Protein AF-A0A6A8QC64-F1 (afdb_monomer_lite)

Foldseek 3Di:
DDDPLDADDCVVLVVLLVLLVPPPPNDPLLVVLSVVLVVVVVVCVPVPADLQLVVLSSVLSVCSSVPVSVSSVVSVVSNPDDPVVVVVVPDDRDPDPPPPPPDDDDDPDDD

Secondary structure (DSSP, 8-state):
-----PPP--HHHHHHHHHHHHSTT--HHHHHHHHHHHHHHHHHHHH---HHHHHHHHHHHHHHHHT-HHHHHHHHHHHHS-HHHHHHTT----S-TTSTTS-SS------

Sequence (111 aa):
MTHDDRQPNWLPMREKLRRALTQAGATAQREALAAIIDAIVQQFESSAPTAWEAHFLMHAIWHLDEGYVAVAAEEISSVLKPRSEQAADGFAPPRTFAAAGRRSQGAWVAA

Radius of gyration: 15.03 Å; chains: 1; bounding box: 42×24×37 Å

Structure (mmCIF, N/CA/C/O backbone):
data_AF-A0A6A8QC64-F1
#
_entry.id   AF-A0A6A8QC64-F1
#
loop_
_atom_site.group_PDB
_atom_site.id
_atom_site.type_symbol
_atom_site.label_atom_id
_atom_site.label_alt_id
_atom_site.label_comp_id
_atom_site.label_asym_id
_atom_site.label_entity_id
_atom_site.label_seq_id
_atom_site.pdbx_PDB_ins_code
_atom_site.Cartn_x
_atom_site.Cartn_y
_atom_site.Cartn_z
_atom_site.occupancy
_atom_site.B_iso_or_equiv
_atom_site.auth_seq_id
_atom_site.auth_comp_id
_atom_site.auth_asym_id
_atom_site.auth_atom_id
_atom_site.pdbx_PDB_model_num
ATOM 1 N N . MET A 1 1 ? 18.119 -14.789 -20.859 1.00 28.84 1 MET A N 1
ATOM 2 C CA . MET A 1 1 ? 17.677 -15.050 -19.474 1.00 28.84 1 MET A CA 1
ATOM 3 C C . MET A 1 1 ? 16.246 -14.554 -19.382 1.00 28.84 1 MET A C 1
ATOM 5 O O . MET A 1 1 ? 16.040 -13.362 -19.542 1.00 28.84 1 MET A O 1
ATOM 9 N N . THR A 1 2 ? 15.267 -15.448 -19.283 1.00 36.38 2 THR A N 1
ATOM 10 C CA . THR A 1 2 ? 13.846 -15.094 -19.144 1.00 36.38 2 THR A CA 1
ATOM 11 C C . THR A 1 2 ? 13.596 -14.675 -17.700 1.00 36.38 2 THR A C 1
ATOM 13 O O . THR A 1 2 ? 13.743 -15.499 -16.797 1.00 36.38 2 THR A O 1
ATOM 16 N N . HIS A 1 3 ? 13.302 -13.393 -17.480 1.00 40.41 3 HIS A N 1
ATOM 17 C CA . HIS A 1 3 ? 12.750 -12.929 -16.211 1.00 40.41 3 HIS A CA 1
ATOM 18 C C . HIS A 1 3 ? 11.439 -13.685 -15.976 1.00 40.41 3 HIS A C 1
ATOM 20 O O . HIS A 1 3 ? 10.610 -13.790 -16.876 1.00 40.41 3 HIS A O 1
ATOM 26 N N . ASP A 1 4 ? 11.294 -14.314 -14.810 1.00 38.56 4 ASP A N 1
ATOM 27 C CA . ASP A 1 4 ? 10.035 -14.948 -14.426 1.00 38.56 4 ASP A CA 1
ATOM 28 C C . ASP A 1 4 ? 9.069 -13.807 -14.063 1.00 38.56 4 ASP A C 1
ATOM 30 O O . ASP A 1 4 ? 9.012 -13.374 -12.914 1.00 38.56 4 ASP A O 1
ATOM 34 N N . ASP A 1 5 ? 8.384 -13.265 -15.077 1.00 45.62 5 ASP A N 1
ATOM 35 C CA . ASP A 1 5 ? 7.411 -12.155 -15.026 1.00 45.62 5 ASP A CA 1
ATOM 36 C C . ASP A 1 5 ? 6.102 -12.556 -14.314 1.00 45.62 5 ASP A C 1
ATOM 38 O O . ASP A 1 5 ? 4.992 -12.180 -14.702 1.00 45.62 5 ASP A O 1
ATOM 42 N N . ARG A 1 6 ? 6.194 -13.383 -13.272 1.00 57.72 6 ARG A N 1
ATOM 43 C CA . ARG A 1 6 ? 5.029 -13.769 -12.482 1.00 57.72 6 ARG A CA 1
ATOM 44 C C . ARG A 1 6 ? 4.650 -12.594 -11.600 1.00 57.72 6 ARG A C 1
ATOM 46 O O . ARG A 1 6 ? 5.412 -12.188 -10.725 1.00 57.72 6 ARG A O 1
ATOM 53 N N . GLN A 1 7 ? 3.455 -12.065 -11.845 1.00 59.94 7 GLN A N 1
ATOM 54 C CA . GLN A 1 7 ? 2.848 -11.039 -11.008 1.00 59.94 7 GLN A CA 1
ATOM 55 C C . GLN A 1 7 ? 2.896 -11.452 -9.520 1.00 59.94 7 GLN A C 1
ATOM 57 O O . GLN A 1 7 ? 2.735 -12.642 -9.213 1.00 59.94 7 GLN A O 1
ATOM 62 N N . PRO A 1 8 ? 3.100 -10.504 -8.583 1.00 68.81 8 PRO A N 1
ATOM 63 C CA . PRO A 1 8 ? 3.066 -10.801 -7.156 1.00 68.81 8 PRO A CA 1
ATOM 64 C C . PRO A 1 8 ? 1.731 -11.444 -6.764 1.00 68.81 8 PRO A C 1
ATOM 66 O O . PRO A 1 8 ? 0.668 -10.991 -7.180 1.00 68.81 8 PRO A O 1
ATOM 69 N N . ASN A 1 9 ? 1.763 -12.488 -5.931 1.00 77.88 9 ASN A N 1
ATOM 70 C CA . ASN A 1 9 ? 0.532 -13.035 -5.365 1.00 77.88 9 ASN A CA 1
ATOM 71 C C . ASN A 1 9 ? -0.031 -12.062 -4.314 1.00 77.88 9 ASN A C 1
ATOM 73 O O . ASN A 1 9 ? 0.478 -11.991 -3.194 1.00 77.88 9 ASN A O 1
ATOM 77 N N . TRP A 1 10 ? -1.096 -11.343 -4.671 1.00 82.12 10 TRP A N 1
ATOM 78 C CA . TRP A 1 10 ? -1.718 -10.325 -3.821 1.00 82.12 10 TRP A CA 1
ATOM 79 C C . TRP A 1 10 ? -2.653 -10.878 -2.740 1.00 82.12 10 TRP A C 1
ATOM 81 O O . TRP A 1 10 ? -2.972 -10.148 -1.804 1.00 82.12 10 TRP A O 1
ATOM 91 N N . LEU A 1 11 ? -3.067 -12.151 -2.802 1.00 84.12 11 LEU A N 1
ATOM 92 C CA . LEU A 1 11 ? -4.029 -12.738 -1.851 1.00 84.12 11 LEU A CA 1
ATOM 93 C C . LEU A 1 11 ? -3.629 -12.548 -0.373 1.00 84.12 11 LEU A C 1
ATOM 95 O O . LEU A 1 11 ? -4.444 -12.032 0.395 1.00 84.12 11 LEU A O 1
ATOM 99 N N . PRO A 1 12 ? -2.392 -12.879 0.055 1.00 83.75 12 PRO A N 1
ATOM 100 C CA . PRO A 1 12 ? -1.977 -12.666 1.441 1.00 83.75 12 PRO A CA 1
ATOM 101 C C . PRO A 1 12 ? -1.965 -11.186 1.844 1.00 83.75 12 PRO A C 1
ATOM 103 O O . PRO A 1 12 ? -2.206 -10.861 3.004 1.00 83.75 12 PRO A O 1
ATOM 106 N N . MET A 1 13 ? -1.676 -10.286 0.901 1.00 85.62 13 MET A N 1
ATOM 107 C CA . MET A 1 13 ? -1.632 -8.844 1.155 1.00 85.62 13 MET A CA 1
ATOM 108 C C . MET A 1 13 ? -3.039 -8.249 1.262 1.00 85.62 13 MET A C 1
ATOM 110 O O . MET A 1 13 ? -3.287 -7.444 2.155 1.00 85.62 13 MET A O 1
ATOM 114 N N . ARG A 1 14 ? -3.986 -8.707 0.432 1.00 85.94 14 ARG A N 1
ATOM 115 C CA . ARG A 1 14 ? -5.410 -8.354 0.543 1.00 85.94 14 ARG A CA 1
ATOM 116 C C . ARG A 1 14 ? -5.979 -8.758 1.902 1.00 85.94 14 ARG A C 1
ATOM 118 O O . ARG A 1 14 ? -6.694 -7.979 2.524 1.00 85.94 14 ARG A O 1
ATOM 125 N N . GLU A 1 15 ? -5.610 -9.935 2.404 1.00 88.81 15 GLU A N 1
ATOM 126 C CA . GLU A 1 15 ? -6.032 -10.370 3.738 1.00 88.81 15 GLU A CA 1
ATOM 127 C C . GLU A 1 15 ? -5.455 -9.475 4.845 1.00 88.81 15 GLU A C 1
ATOM 129 O O . GLU A 1 15 ? -6.184 -9.075 5.749 1.00 88.81 15 GLU A O 1
ATOM 134 N N . LYS A 1 16 ? -4.177 -9.079 4.757 1.00 85.38 16 LYS A N 1
ATOM 135 C CA . LYS A 1 16 ? -3.598 -8.095 5.688 1.00 85.38 16 LYS A CA 1
ATOM 136 C C . LYS A 1 16 ? -4.323 -6.749 5.638 1.00 85.38 16 LYS A C 1
ATOM 138 O O . LYS A 1 16 ? -4.675 -6.210 6.682 1.00 85.38 16 LYS A O 1
ATOM 143 N N . LEU A 1 17 ? -4.596 -6.237 4.439 1.00 86.31 17 LEU A N 1
ATOM 144 C CA . LEU A 1 17 ? -5.327 -4.985 4.253 1.00 86.31 17 LEU A CA 1
ATOM 145 C C . LEU A 1 17 ? -6.721 -5.044 4.896 1.00 86.31 17 LEU A C 1
ATOM 147 O O . LEU A 1 17 ? -7.129 -4.123 5.601 1.00 86.31 17 LEU A O 1
ATOM 151 N N . ARG A 1 18 ? -7.422 -6.170 4.721 1.00 86.94 18 ARG A N 1
ATOM 152 C CA . ARG A 1 18 ? -8.715 -6.427 5.363 1.00 86.94 18 ARG A CA 1
ATOM 153 C C . ARG A 1 18 ? -8.601 -6.404 6.887 1.00 86.94 18 ARG A C 1
ATOM 155 O O . ARG A 1 18 ? -9.431 -5.785 7.546 1.00 86.94 18 ARG A O 1
ATOM 162 N N . ARG A 1 19 ? -7.567 -7.032 7.459 1.00 83.00 19 ARG A N 1
ATOM 163 C CA . ARG A 1 19 ? -7.336 -7.010 8.913 1.00 83.00 19 ARG A CA 1
ATOM 164 C C . ARG A 1 19 ? -7.111 -5.597 9.441 1.00 83.00 19 ARG A C 1
ATOM 166 O O . ARG A 1 19 ? -7.731 -5.249 10.447 1.00 83.00 19 ARG A O 1
ATOM 173 N N . ALA A 1 20 ? -6.319 -4.786 8.737 1.00 79.62 20 ALA A N 1
ATOM 174 C CA . ALA A 1 20 ? -6.065 -3.391 9.095 1.00 79.62 20 ALA A CA 1
ATOM 175 C C . ALA A 1 20 ? -7.372 -2.590 9.254 1.00 79.62 20 ALA A C 1
ATOM 177 O O . ALA A 1 20 ? -7.514 -1.824 10.206 1.00 79.62 20 ALA A O 1
ATOM 178 N N . LEU A 1 21 ? -8.345 -2.824 8.365 1.00 76.81 21 LEU A N 1
ATOM 179 C CA . LEU A 1 21 ? -9.672 -2.196 8.394 1.00 76.81 21 LEU A CA 1
ATOM 180 C C . LEU A 1 21 ? -10.572 -2.705 9.530 1.00 76.81 21 LEU A C 1
ATOM 182 O O . LEU A 1 21 ? -11.417 -1.971 10.025 1.00 76.81 21 LEU A O 1
ATOM 186 N N . THR A 1 22 ? -10.404 -3.959 9.952 1.00 77.06 22 THR A N 1
ATOM 187 C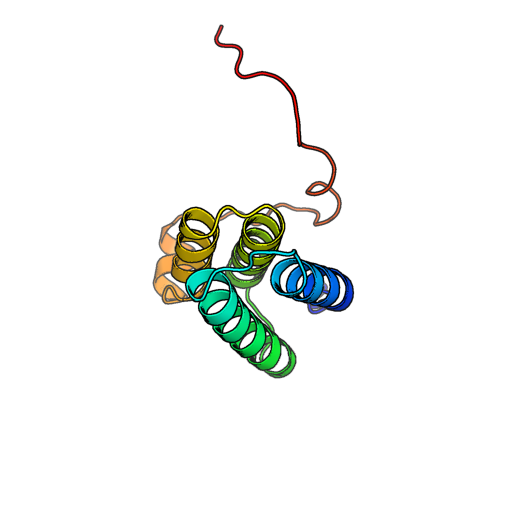 CA . THR A 1 22 ? -11.248 -4.585 10.989 1.00 77.06 22 THR A CA 1
ATOM 188 C C . THR A 1 22 ? -10.735 -4.418 12.421 1.00 77.06 22 THR A C 1
ATOM 190 O O . THR A 1 22 ? -11.440 -4.784 13.362 1.00 77.06 22 THR A O 1
ATOM 193 N N . GLN A 1 23 ? -9.520 -3.895 12.623 1.00 72.50 23 GLN A N 1
ATOM 194 C CA . GLN A 1 23 ? -9.016 -3.613 13.969 1.00 72.50 23 GLN A CA 1
ATOM 195 C C . GLN A 1 23 ? -9.897 -2.553 14.645 1.00 72.50 23 GLN A C 1
ATOM 197 O O . GLN A 1 23 ? -10.104 -1.465 14.107 1.00 72.50 23 GLN A O 1
ATOM 202 N N . ALA A 1 24 ? -10.410 -2.876 15.837 1.00 54.22 24 ALA A N 1
ATOM 203 C CA . ALA A 1 24 ? -11.225 -1.964 16.633 1.00 54.22 24 ALA A CA 1
ATOM 204 C C . ALA A 1 24 ? -10.485 -0.629 16.832 1.00 54.22 24 ALA A C 1
ATOM 206 O O . ALA A 1 24 ? -9.369 -0.610 17.348 1.00 54.22 24 ALA A O 1
ATOM 207 N N . GLY A 1 25 ? -11.100 0.477 16.401 1.00 63.28 25 GLY A N 1
ATOM 208 C CA . GLY A 1 25 ? -10.482 1.806 16.436 1.00 63.28 25 GLY A CA 1
ATOM 209 C C . GLY A 1 25 ? -9.765 2.236 15.151 1.00 63.28 25 GLY A C 1
ATOM 210 O O . GLY A 1 25 ? -8.958 3.163 15.210 1.00 63.28 25 GLY A O 1
ATOM 211 N N . ALA A 1 26 ? -10.035 1.608 13.998 1.00 64.50 26 ALA A N 1
ATOM 212 C CA . ALA A 1 26 ? -9.570 2.121 12.710 1.00 64.50 26 ALA A CA 1
ATOM 213 C C . ALA A 1 26 ? -10.004 3.589 12.528 1.00 64.50 26 ALA A C 1
ATOM 215 O O . ALA A 1 26 ? -11.184 3.929 12.597 1.00 64.50 26 ALA A O 1
ATOM 216 N N . THR A 1 27 ? -9.027 4.477 12.356 1.00 81.50 27 THR A N 1
ATOM 217 C CA . THR A 1 27 ? -9.279 5.902 12.135 1.00 81.50 27 THR A CA 1
ATOM 218 C C . THR A 1 27 ? -9.668 6.142 10.676 1.00 81.50 27 THR A C 1
ATOM 220 O O . THR A 1 27 ? -9.234 5.409 9.787 1.00 81.50 27 THR A O 1
ATOM 223 N N . ALA A 1 28 ? -10.405 7.223 10.398 1.00 83.06 28 ALA A N 1
ATOM 224 C CA . ALA A 1 28 ? -10.784 7.604 9.030 1.00 83.06 28 ALA A CA 1
ATOM 225 C C . ALA A 1 28 ? -9.579 7.699 8.066 1.00 83.06 28 ALA A C 1
ATOM 227 O O . ALA A 1 28 ? -9.695 7.422 6.877 1.00 83.06 28 ALA A O 1
ATOM 228 N N . GLN A 1 29 ? -8.393 8.046 8.580 1.00 82.31 29 GLN A N 1
ATOM 229 C CA . GLN A 1 29 ? -7.154 8.088 7.796 1.00 82.31 29 GLN A CA 1
ATOM 230 C C . GLN A 1 29 ? -6.702 6.697 7.335 1.00 82.31 29 GLN A C 1
ATOM 232 O O . GLN A 1 29 ? -6.255 6.538 6.201 1.00 82.31 29 GLN A O 1
ATOM 237 N N . ARG A 1 30 ? -6.831 5.684 8.197 1.00 87.06 30 ARG A N 1
ATOM 238 C CA . ARG A 1 30 ? -6.485 4.298 7.871 1.00 87.06 30 ARG A CA 1
ATOM 239 C C . ARG A 1 30 ? -7.435 3.728 6.820 1.00 87.06 30 ARG A C 1
ATOM 241 O O . ARG A 1 30 ? -6.975 3.069 5.894 1.00 87.06 30 ARG A O 1
ATOM 248 N N . GLU A 1 31 ? -8.729 4.016 6.942 1.00 88.25 31 GLU A N 1
ATOM 249 C CA . GLU A 1 31 ? -9.740 3.613 5.957 1.00 88.25 31 GLU A CA 1
ATOM 250 C C . GLU A 1 31 ? -9.489 4.259 4.591 1.00 88.25 31 GLU A C 1
ATOM 252 O O . GLU A 1 31 ? -9.472 3.568 3.572 1.00 88.25 31 GLU A O 1
ATOM 257 N N . ALA A 1 32 ? -9.213 5.566 4.573 1.00 87.69 32 ALA A N 1
ATOM 258 C CA . ALA A 1 32 ? -8.906 6.289 3.344 1.00 87.69 32 ALA A CA 1
ATOM 259 C C . ALA A 1 32 ? -7.655 5.727 2.650 1.00 87.69 32 ALA A C 1
ATOM 261 O O . ALA A 1 32 ? -7.663 5.486 1.443 1.00 87.69 32 ALA A O 1
ATOM 262 N N . LEU A 1 33 ? -6.588 5.467 3.413 1.00 91.44 33 LEU A N 1
ATOM 263 C CA . LEU A 1 33 ? -5.351 4.924 2.858 1.00 91.44 33 LEU A CA 1
ATOM 264 C C . LEU A 1 33 ? -5.523 3.481 2.368 1.00 91.44 33 LEU A C 1
ATOM 266 O O . LEU A 1 33 ? -4.994 3.124 1.316 1.00 91.44 33 LEU A O 1
ATOM 270 N N . ALA A 1 34 ? -6.308 2.665 3.074 1.00 91.94 34 ALA A N 1
ATOM 271 C CA . ALA A 1 34 ? -6.625 1.314 2.630 1.00 91.94 34 ALA A CA 1
ATOM 272 C C . ALA A 1 34 ? -7.393 1.301 1.299 1.00 91.94 34 ALA A C 1
ATOM 274 O O . ALA A 1 34 ? -7.109 0.465 0.443 1.00 91.94 34 ALA A O 1
ATOM 275 N N . ALA A 1 35 ? -8.324 2.239 1.101 1.00 91.69 35 ALA A N 1
ATOM 276 C CA . ALA A 1 35 ? -9.058 2.374 -0.156 1.00 91.69 35 ALA A CA 1
ATOM 277 C C . ALA A 1 35 ? -8.136 2.748 -1.332 1.00 91.69 35 ALA A C 1
ATOM 279 O O . ALA A 1 35 ? -8.274 2.195 -2.422 1.00 91.69 35 ALA A O 1
ATOM 280 N N . ILE A 1 36 ? -7.159 3.637 -1.107 1.00 93.38 36 ILE A N 1
ATOM 281 C CA . ILE A 1 36 ? -6.141 3.984 -2.113 1.00 93.38 36 ILE A CA 1
ATOM 282 C C . ILE A 1 36 ? -5.300 2.753 -2.470 1.00 93.38 36 ILE A C 1
ATOM 284 O O . ILE A 1 36 ? -5.103 2.458 -3.647 1.00 93.38 36 ILE A O 1
ATOM 288 N N . ILE A 1 37 ? -4.831 2.016 -1.460 1.00 94.38 37 ILE A N 1
ATOM 289 C CA . ILE A 1 37 ? -4.055 0.787 -1.653 1.00 94.38 37 ILE A CA 1
ATOM 290 C C . ILE A 1 37 ? -4.836 -0.234 -2.483 1.00 94.38 37 ILE A C 1
ATOM 292 O O . ILE A 1 37 ? -4.277 -0.799 -3.421 1.00 94.38 37 ILE A O 1
ATOM 296 N N . ASP A 1 38 ? -6.112 -0.472 -2.166 1.00 94.06 38 ASP A N 1
ATOM 297 C CA . ASP A 1 38 ? -6.922 -1.444 -2.905 1.00 94.06 38 ASP A CA 1
ATOM 298 C C . ASP A 1 38 ? -7.094 -1.038 -4.377 1.00 94.06 38 ASP A C 1
ATOM 300 O O . ASP A 1 38 ? -6.944 -1.880 -5.262 1.00 94.06 38 ASP A O 1
ATOM 304 N N .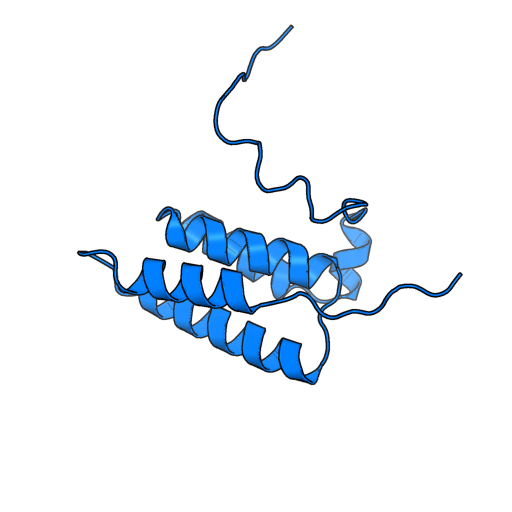 ALA A 1 39 ? -7.295 0.253 -4.662 1.00 93.88 39 ALA A N 1
ATOM 305 C CA . ALA A 1 39 ? -7.362 0.759 -6.033 1.00 93.88 39 ALA A CA 1
ATOM 306 C C . ALA A 1 39 ? -6.055 0.520 -6.816 1.00 93.88 39 ALA A C 1
ATOM 308 O O . ALA A 1 39 ? -6.093 0.107 -7.977 1.00 93.88 39 ALA A O 1
ATOM 309 N N . ILE A 1 40 ? -4.895 0.716 -6.180 1.00 93.75 40 ILE A N 1
ATOM 310 C CA . ILE A 1 40 ? -3.588 0.448 -6.802 1.00 93.75 40 ILE A CA 1
ATOM 311 C C . ILE A 1 40 ? -3.406 -1.057 -7.058 1.00 93.75 40 ILE A C 1
ATOM 313 O O . ILE A 1 40 ? -2.958 -1.444 -8.137 1.00 93.75 40 ILE A O 1
ATOM 317 N N . VAL A 1 41 ? -3.780 -1.922 -6.105 1.00 91.81 41 VAL A N 1
ATOM 318 C CA . VAL A 1 41 ? -3.719 -3.384 -6.294 1.00 91.81 41 VAL A CA 1
ATOM 319 C C . VAL A 1 41 ? -4.588 -3.810 -7.479 1.00 91.81 41 VAL A C 1
ATOM 321 O O . VAL A 1 41 ? -4.111 -4.550 -8.337 1.00 91.81 41 VAL A O 1
ATOM 324 N N . GLN A 1 42 ? -5.823 -3.305 -7.576 1.00 90.06 42 GLN A N 1
ATOM 325 C CA . GLN A 1 42 ? -6.716 -3.577 -8.710 1.00 90.06 42 GLN A CA 1
ATOM 326 C C . GLN A 1 42 ? -6.100 -3.133 -10.045 1.00 90.06 42 GLN A C 1
ATOM 328 O O . GLN A 1 42 ? -6.162 -3.858 -11.038 1.00 90.06 42 GLN A O 1
ATOM 333 N N . GLN A 1 43 ? -5.451 -1.966 -10.079 1.00 90.06 43 GLN A N 1
ATOM 334 C CA . GLN A 1 43 ? -4.739 -1.514 -11.273 1.00 90.06 43 GLN A CA 1
ATOM 335 C C . GLN A 1 43 ? -3.603 -2.483 -11.644 1.00 90.06 43 GLN A C 1
ATOM 337 O O . GLN A 1 43 ? -3.487 -2.888 -12.803 1.00 90.06 43 GLN A O 1
ATOM 342 N N . PHE A 1 44 ? -2.795 -2.907 -10.673 1.00 88.94 44 PHE A N 1
ATOM 343 C CA . PHE A 1 44 ? -1.658 -3.805 -10.891 1.00 88.94 44 PHE A CA 1
ATOM 344 C C . PHE A 1 44 ? -2.037 -5.229 -11.292 1.00 88.94 44 PHE A C 1
ATOM 346 O O . PHE A 1 44 ? -1.260 -5.868 -12.003 1.00 88.94 44 PHE A O 1
ATOM 353 N N . GLU A 1 45 ? -3.226 -5.701 -10.921 1.00 83.00 45 GLU A N 1
ATOM 354 C CA . GLU A 1 45 ? -3.792 -6.948 -11.451 1.00 83.00 45 GLU A CA 1
ATOM 355 C C . GLU A 1 45 ? -3.979 -6.875 -12.981 1.00 83.00 45 GLU A C 1
ATOM 357 O O . GLU A 1 45 ? -3.808 -7.878 -13.674 1.00 83.00 45 GLU A O 1
ATOM 362 N N . SER A 1 46 ? -4.249 -5.683 -13.530 1.00 80.88 46 SER A N 1
ATOM 363 C CA . SER A 1 46 ? -4.420 -5.472 -14.976 1.00 80.88 46 SER A CA 1
ATOM 364 C C . SER A 1 46 ? -3.136 -5.103 -15.731 1.00 80.88 46 SER A C 1
ATOM 366 O O . SER A 1 46 ? -3.001 -5.458 -16.902 1.00 80.88 46 SER A O 1
ATOM 368 N N . SER A 1 47 ? -2.191 -4.398 -15.096 1.00 81.56 47 SER A N 1
ATOM 369 C CA . SER A 1 47 ? -1.056 -3.777 -15.800 1.00 81.56 47 SER A CA 1
ATOM 370 C C . SER A 1 47 ? 0.329 -4.285 -15.402 1.00 81.56 47 SER A C 1
ATOM 372 O O . SER A 1 47 ? 1.297 -3.829 -16.001 1.00 81.56 47 SER A O 1
ATOM 374 N N . ALA A 1 48 ? 0.423 -5.208 -14.438 1.00 82.50 48 ALA A N 1
ATOM 375 C CA . ALA A 1 48 ? 1.653 -5.679 -13.793 1.00 82.50 48 ALA A CA 1
ATOM 376 C C . ALA A 1 48 ? 2.533 -4.545 -13.195 1.00 82.50 48 ALA A C 1
ATOM 378 O O . ALA A 1 48 ? 2.939 -3.604 -13.883 1.00 82.50 48 ALA A O 1
ATOM 379 N N . PRO A 1 49 ? 2.875 -4.610 -11.898 1.00 86.12 49 PRO A N 1
ATOM 380 C CA . PRO A 1 49 ? 3.728 -3.601 -11.274 1.00 86.12 49 PRO A CA 1
ATOM 381 C C . PRO A 1 49 ? 5.193 -3.769 -11.688 1.00 86.12 49 PRO A C 1
ATOM 383 O O . PRO A 1 49 ? 5.645 -4.873 -12.003 1.00 86.12 49 PRO A O 1
ATOM 386 N N . THR A 1 50 ? 5.981 -2.700 -11.584 1.00 85.56 50 THR A N 1
ATOM 387 C CA . THR A 1 50 ? 7.442 -2.840 -11.500 1.00 85.56 50 THR A CA 1
ATOM 388 C C . THR A 1 50 ? 7.847 -3.472 -10.164 1.00 85.56 50 THR A C 1
ATOM 390 O O . THR A 1 50 ? 7.084 -3.498 -9.196 1.00 85.56 50 THR A O 1
ATOM 393 N N . ALA A 1 51 ? 9.091 -3.951 -10.066 1.00 83.81 51 ALA A N 1
ATOM 394 C CA . ALA A 1 51 ? 9.622 -4.457 -8.799 1.00 83.81 51 ALA A CA 1
ATOM 395 C C . ALA A 1 51 ? 9.665 -3.379 -7.694 1.00 83.81 51 ALA A C 1
ATOM 397 O O . ALA A 1 51 ? 9.473 -3.705 -6.525 1.00 83.81 51 ALA A O 1
ATOM 398 N N . TRP A 1 52 ? 9.892 -2.113 -8.066 1.00 86.00 52 TRP A N 1
ATOM 399 C CA . TRP A 1 52 ? 9.829 -0.962 -7.159 1.00 86.00 52 TRP A CA 1
ATOM 400 C C . TRP A 1 52 ? 8.407 -0.766 -6.631 1.00 86.00 52 TRP A C 1
ATOM 402 O O . TRP A 1 52 ? 8.178 -0.793 -5.424 1.00 86.00 52 TRP A O 1
ATOM 412 N N . GLU A 1 53 ? 7.443 -0.641 -7.544 1.00 88.31 53 GLU A N 1
ATOM 413 C CA . GLU A 1 53 ? 6.028 -0.436 -7.224 1.00 88.31 53 GLU A CA 1
ATOM 414 C C . GLU A 1 53 ? 5.497 -1.549 -6.310 1.00 88.31 53 GLU A C 1
ATOM 416 O O . GLU A 1 53 ? 4.858 -1.275 -5.294 1.00 88.31 53 GLU A O 1
ATOM 421 N N . ALA A 1 54 ? 5.825 -2.808 -6.616 1.00 89.44 54 ALA A N 1
ATOM 422 C CA . ALA A 1 54 ? 5.434 -3.948 -5.796 1.00 89.44 54 ALA A CA 1
ATOM 423 C C . ALA A 1 54 ? 6.070 -3.918 -4.395 1.00 89.44 54 ALA A C 1
ATOM 425 O O . ALA A 1 54 ? 5.386 -4.197 -3.411 1.00 89.44 54 ALA A O 1
ATOM 426 N N . HIS A 1 55 ? 7.359 -3.575 -4.293 1.00 86.06 55 HIS A N 1
ATOM 427 C CA . HIS A 1 55 ? 8.077 -3.501 -3.019 1.00 86.06 55 HIS A CA 1
ATOM 428 C C . HIS A 1 55 ? 7.429 -2.496 -2.060 1.00 86.06 55 HIS A C 1
ATOM 430 O O . HIS A 1 55 ? 7.048 -2.858 -0.944 1.00 86.06 55 HIS A O 1
ATOM 436 N N . PHE A 1 56 ? 7.242 -1.264 -2.528 1.00 91.31 56 PHE A N 1
ATOM 437 C CA . PHE A 1 56 ? 6.684 -0.185 -1.722 1.00 91.31 56 PHE A CA 1
ATOM 438 C C . PHE A 1 56 ? 5.208 -0.409 -1.384 1.00 91.31 56 PHE A C 1
ATOM 440 O O . PHE A 1 56 ? 4.794 -0.178 -0.249 1.00 91.31 56 PHE A O 1
ATOM 447 N N . LEU A 1 57 ? 4.413 -0.958 -2.309 1.00 92.62 57 LEU A N 1
ATOM 448 C CA . LEU A 1 57 ? 3.010 -1.268 -2.027 1.00 92.62 57 LEU A CA 1
ATOM 449 C C . LEU A 1 57 ? 2.864 -2.362 -0.959 1.00 92.62 57 LEU A C 1
ATOM 451 O O . LEU A 1 57 ? 2.009 -2.268 -0.078 1.00 92.62 57 LEU A O 1
ATOM 455 N N . MET A 1 58 ? 3.719 -3.387 -0.994 1.00 90.25 58 MET A N 1
ATOM 456 C CA . MET A 1 58 ? 3.737 -4.422 0.042 1.00 90.25 58 MET A CA 1
ATOM 457 C C . MET A 1 58 ? 4.120 -3.858 1.417 1.00 90.25 58 MET A C 1
ATOM 459 O O . MET A 1 58 ? 3.510 -4.235 2.421 1.00 90.25 58 MET A O 1
ATOM 463 N N . HIS A 1 59 ? 5.104 -2.957 1.472 1.00 91.31 59 HIS A N 1
ATOM 464 C CA . HIS A 1 59 ? 5.492 -2.278 2.709 1.00 91.31 59 HIS A CA 1
ATOM 465 C C . HIS A 1 59 ? 4.366 -1.396 3.249 1.00 91.31 59 HIS A C 1
ATOM 467 O O . HIS A 1 59 ? 4.046 -1.485 4.434 1.00 91.31 59 HIS A O 1
ATOM 473 N N . ALA A 1 60 ? 3.701 -0.625 2.386 1.00 93.06 60 ALA A N 1
ATOM 474 C CA . ALA A 1 60 ? 2.555 0.192 2.768 1.00 93.06 60 ALA A CA 1
ATOM 475 C C . ALA A 1 60 ? 1.448 -0.642 3.432 1.00 93.06 60 ALA A C 1
ATOM 477 O O . ALA A 1 60 ? 0.973 -0.291 4.511 1.00 93.06 60 ALA A O 1
ATOM 478 N N . ILE A 1 61 ? 1.080 -1.782 2.830 1.00 92.12 61 ILE A N 1
ATOM 479 C CA . ILE A 1 61 ? 0.076 -2.707 3.384 1.00 92.12 61 ILE A CA 1
ATOM 480 C C . ILE A 1 61 ? 0.506 -3.229 4.753 1.00 92.12 61 ILE A C 1
ATOM 482 O O . ILE A 1 61 ? -0.312 -3.318 5.670 1.00 92.12 61 ILE A O 1
ATOM 486 N N . TRP A 1 62 ? 1.785 -3.572 4.908 1.00 91.38 62 TRP A N 1
ATOM 487 C CA . TRP A 1 62 ? 2.292 -4.059 6.182 1.00 91.38 62 TRP A CA 1
ATOM 488 C C . TRP A 1 62 ? 2.279 -2.971 7.261 1.00 91.38 62 TRP A C 1
ATOM 490 O O . TRP A 1 62 ? 1.722 -3.202 8.330 1.00 91.38 62 TRP A O 1
ATOM 500 N N . HIS A 1 63 ? 2.793 -1.773 6.977 1.00 89.94 63 HIS A N 1
ATOM 501 C CA . HIS A 1 63 ? 2.766 -0.653 7.920 1.00 89.94 63 HIS A CA 1
ATOM 502 C C . HIS A 1 63 ? 1.343 -0.254 8.313 1.00 89.94 63 HIS A C 1
ATOM 504 O O . HIS A 1 63 ? 1.099 0.082 9.473 1.00 89.94 63 HIS A O 1
ATOM 510 N N . LEU A 1 64 ? 0.391 -0.342 7.382 1.00 89.31 64 LEU A N 1
ATOM 511 C CA . LEU A 1 64 ? -1.007 -0.056 7.670 1.00 89.31 64 LEU A CA 1
ATOM 512 C C . LEU A 1 64 ? -1.627 -1.072 8.643 1.00 89.31 64 LEU A C 1
ATOM 514 O O . LEU A 1 64 ? -2.320 -0.655 9.576 1.00 89.31 64 LEU A O 1
ATOM 518 N N . ASP A 1 65 ? -1.343 -2.369 8.468 1.00 88.50 65 ASP A N 1
ATOM 519 C CA . ASP A 1 65 ? -1.764 -3.466 9.366 1.00 88.50 65 ASP A CA 1
ATOM 520 C C . ASP A 1 65 ? -1.205 -3.274 10.788 1.00 88.50 65 ASP A C 1
ATOM 522 O O . ASP A 1 65 ? -1.934 -3.407 11.772 1.00 88.50 65 ASP A O 1
ATOM 526 N N . GLU A 1 66 ? 0.052 -2.838 10.899 1.00 86.75 66 GLU A N 1
ATOM 527 C CA . GLU A 1 66 ? 0.723 -2.543 12.176 1.00 86.75 66 GLU A CA 1
ATOM 528 C C . GLU A 1 66 ? 0.294 -1.195 12.808 1.00 86.75 66 GLU A C 1
ATOM 530 O O . GLU A 1 66 ? 0.605 -0.920 13.964 1.00 86.75 66 GLU A O 1
ATOM 535 N N . GLY A 1 67 ? -0.434 -0.339 12.078 1.00 84.75 67 GLY A N 1
ATOM 536 C CA . GLY A 1 67 ? -0.958 0.942 12.592 1.00 84.75 67 GLY A CA 1
ATOM 537 C C . GLY A 1 67 ? -0.081 2.165 12.355 1.00 84.75 67 GLY A C 1
ATOM 538 O O . GLY A 1 67 ? -0.418 3.261 12.802 1.00 84.75 67 GLY A O 1
ATOM 539 N N . TYR A 1 68 ? 0.991 2.026 11.582 1.00 86.94 68 TYR A N 1
ATOM 540 C CA . TYR A 1 68 ? 1.882 3.119 11.205 1.00 86.94 68 TYR A CA 1
ATOM 541 C C . TYR A 1 68 ? 1.367 3.856 9.959 1.00 86.94 68 TYR A C 1
ATOM 543 O O . TYR A 1 68 ? 1.962 3.788 8.886 1.00 86.94 68 TYR A O 1
ATOM 551 N N . VAL A 1 69 ? 0.245 4.574 10.094 1.00 88.06 69 VAL A N 1
ATOM 552 C CA . VAL A 1 69 ? -0.455 5.227 8.965 1.00 88.06 69 VAL A CA 1
ATOM 553 C C . VAL A 1 69 ? 0.431 6.232 8.214 1.00 88.06 69 VAL A C 1
ATOM 555 O O . VAL A 1 69 ? 0.407 6.257 6.988 1.00 88.06 69 VAL A O 1
ATOM 558 N N . ALA A 1 70 ? 1.239 7.027 8.925 1.00 84.69 70 ALA A N 1
ATOM 559 C CA . ALA A 1 70 ? 2.136 8.005 8.297 1.00 84.69 70 ALA A CA 1
ATOM 560 C C . ALA A 1 70 ? 3.216 7.331 7.431 1.00 84.69 70 ALA A C 1
ATOM 562 O O . ALA A 1 70 ? 3.402 7.713 6.282 1.00 84.69 70 ALA A O 1
ATOM 563 N N . VAL A 1 71 ? 3.848 6.271 7.946 1.00 88.06 71 VAL A N 1
ATOM 564 C CA . VAL A 1 71 ? 4.861 5.498 7.207 1.00 88.06 71 VAL A CA 1
ATOM 565 C C . VAL A 1 71 ? 4.226 4.810 5.999 1.00 88.06 71 VAL A C 1
ATOM 567 O O . VAL A 1 71 ? 4.763 4.862 4.900 1.00 88.06 71 VAL A O 1
ATOM 570 N N . ALA A 1 72 ? 3.032 4.233 6.158 1.00 90.88 72 ALA A N 1
ATOM 571 C CA . ALA A 1 72 ? 2.305 3.647 5.036 1.00 90.88 72 ALA A CA 1
ATOM 572 C C . ALA A 1 72 ? 2.010 4.678 3.926 1.00 90.88 72 ALA A C 1
ATOM 574 O O . ALA A 1 72 ? 2.091 4.343 2.746 1.00 90.88 72 ALA A O 1
ATOM 575 N N . ALA A 1 73 ? 1.697 5.929 4.280 1.00 89.31 73 ALA A N 1
ATOM 576 C CA . ALA A 1 73 ? 1.467 6.998 3.308 1.00 89.31 73 ALA A CA 1
ATOM 577 C C . ALA A 1 73 ? 2.752 7.420 2.571 1.00 89.31 73 ALA A C 1
ATOM 579 O O . ALA A 1 73 ? 2.709 7.705 1.370 1.00 89.31 73 ALA A O 1
ATOM 580 N N . GLU A 1 74 ? 3.897 7.423 3.255 1.00 90.50 74 GLU A N 1
ATOM 581 C CA . GLU A 1 74 ? 5.207 7.651 2.631 1.00 90.50 74 GLU A CA 1
ATOM 582 C C . GLU A 1 74 ? 5.535 6.551 1.613 1.00 90.50 74 GLU A C 1
ATOM 584 O O . GLU A 1 74 ? 5.889 6.853 0.472 1.00 90.50 74 GLU A O 1
ATOM 589 N N . GLU A 1 75 ? 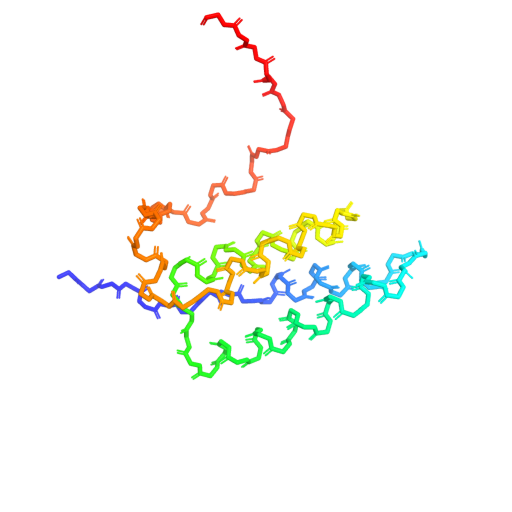5.311 5.283 1.966 1.00 93.75 75 GLU A N 1
ATOM 590 C CA . GLU A 1 75 ? 5.533 4.167 1.039 1.00 93.75 75 GLU A CA 1
ATOM 591 C C . GLU A 1 75 ? 4.609 4.254 -0.187 1.00 93.75 75 GLU A C 1
ATOM 593 O O . GLU A 1 75 ? 5.049 4.026 -1.314 1.00 93.75 75 GLU A O 1
ATOM 598 N N . ILE A 1 76 ? 3.348 4.670 -0.018 1.00 93.69 76 ILE A N 1
ATOM 599 C CA . ILE A 1 76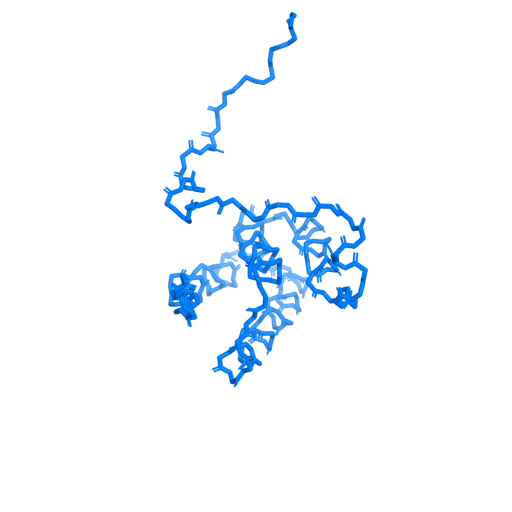 ? 2.439 4.907 -1.153 1.00 93.69 76 ILE A CA 1
ATOM 600 C C . ILE A 1 76 ? 2.918 6.058 -2.030 1.00 93.69 76 ILE A C 1
ATOM 602 O O . ILE A 1 76 ? 2.847 5.963 -3.255 1.00 93.69 76 ILE A O 1
ATOM 606 N N . SER A 1 77 ? 3.472 7.110 -1.436 1.00 90.94 77 SER A N 1
ATOM 607 C CA . SER A 1 77 ? 4.067 8.205 -2.204 1.00 90.94 77 SER A CA 1
ATOM 608 C C . SER A 1 77 ? 5.214 7.694 -3.085 1.00 90.94 77 SER A C 1
ATOM 610 O O . SER A 1 77 ? 5.318 8.095 -4.242 1.00 90.94 77 SER A O 1
ATOM 612 N N . SER A 1 78 ? 6.009 6.737 -2.592 1.00 90.88 78 SER A N 1
ATOM 613 C CA . SER A 1 78 ? 7.048 6.055 -3.377 1.00 90.88 78 SER A CA 1
ATOM 614 C C . SER A 1 78 ? 6.488 5.189 -4.510 1.00 90.88 78 SER A C 1
ATOM 616 O O . SER A 1 78 ? 7.092 5.158 -5.583 1.00 90.88 78 SER A O 1
ATOM 618 N N . VAL A 1 79 ? 5.335 4.530 -4.331 1.00 91.31 79 VAL A N 1
ATOM 619 C CA . VAL A 1 79 ? 4.650 3.789 -5.415 1.00 91.31 79 VAL A CA 1
ATOM 620 C C . VAL A 1 79 ? 4.206 4.731 -6.537 1.00 91.31 79 VAL A C 1
ATOM 622 O O . VAL A 1 79 ? 4.318 4.384 -7.710 1.00 91.31 79 VAL A O 1
ATOM 625 N N . LEU A 1 80 ? 3.716 5.922 -6.185 1.00 90.62 80 LEU A N 1
ATOM 626 C CA . LEU A 1 80 ? 3.143 6.884 -7.132 1.00 90.62 80 LEU A CA 1
ATOM 627 C C . LEU A 1 80 ? 4.187 7.728 -7.879 1.00 90.62 80 LEU A C 1
ATOM 629 O O . LEU A 1 80 ? 3.827 8.457 -8.807 1.00 90.62 80 LEU A O 1
ATOM 633 N N . LYS A 1 81 ? 5.471 7.641 -7.509 1.00 87.75 81 LYS A N 1
ATOM 634 C CA . LYS A 1 81 ? 6.552 8.334 -8.222 1.00 87.75 81 LYS A CA 1
ATOM 635 C C . LYS A 1 81 ? 6.598 7.920 -9.701 1.00 87.75 81 LYS A C 1
ATOM 637 O O . LYS A 1 81 ? 6.494 6.723 -10.000 1.00 87.75 81 LYS A O 1
ATOM 642 N N . PRO A 1 82 ? 6.847 8.859 -10.634 1.00 86.31 82 PRO A N 1
ATOM 643 C CA . PRO A 1 82 ? 7.086 8.532 -12.035 1.00 86.31 82 PRO A CA 1
ATOM 644 C C . PRO A 1 82 ? 8.201 7.491 -12.193 1.00 86.31 82 PRO A C 1
ATOM 646 O O . PRO A 1 82 ? 9.248 7.583 -11.556 1.00 86.31 82 PRO A O 1
ATOM 649 N N . ARG A 1 83 ? 8.030 6.519 -13.096 1.00 81.50 83 ARG A N 1
ATOM 650 C CA . ARG A 1 83 ? 9.022 5.444 -13.320 1.00 81.50 83 ARG A CA 1
ATOM 651 C C . ARG A 1 83 ? 10.414 5.954 -13.709 1.00 81.50 83 ARG A C 1
ATOM 653 O O . ARG A 1 83 ? 11.409 5.311 -13.388 1.00 81.50 83 ARG A O 1
ATOM 660 N N . SER A 1 84 ? 10.493 7.113 -14.364 1.00 78.19 84 SER A N 1
ATOM 661 C CA . SER A 1 84 ? 11.761 7.794 -14.654 1.00 78.19 84 SER A CA 1
ATOM 662 C C . SER A 1 84 ? 12.530 8.182 -13.387 1.00 78.19 84 SER A C 1
ATOM 664 O O . SER A 1 84 ? 13.756 8.161 -13.392 1.00 78.19 84 SER A O 1
ATOM 666 N N . GLU A 1 85 ? 11.823 8.502 -12.304 1.00 76.50 85 GLU A N 1
ATOM 667 C CA . GLU A 1 85 ? 12.399 8.864 -11.005 1.00 76.50 85 GLU A CA 1
ATOM 668 C C . GLU A 1 85 ? 12.719 7.621 -10.159 1.00 76.50 85 GLU A C 1
ATOM 670 O O . GLU A 1 85 ? 13.718 7.608 -9.447 1.00 76.50 85 GLU A O 1
ATOM 675 N N . GLN A 1 86 ? 11.959 6.528 -10.313 1.00 74.81 86 GLN A N 1
ATOM 676 C CA . GLN A 1 86 ? 12.233 5.245 -9.639 1.00 74.81 86 GLN A CA 1
ATOM 677 C C . GLN A 1 86 ? 13.617 4.672 -10.006 1.00 74.81 86 GLN A C 1
ATOM 679 O O . GLN A 1 86 ? 14.296 4.075 -9.171 1.00 74.81 86 GLN A O 1
ATOM 684 N N . ALA A 1 87 ? 14.055 4.857 -11.257 1.00 64.50 87 ALA A N 1
ATOM 685 C CA . ALA A 1 87 ? 15.378 4.427 -11.712 1.00 64.50 87 ALA A CA 1
ATOM 686 C C . ALA A 1 87 ? 16.512 5.346 -11.220 1.00 64.50 87 ALA A C 1
ATOM 688 O O . ALA A 1 87 ? 17.639 4.882 -11.040 1.00 64.50 87 ALA A O 1
ATOM 689 N N . ALA A 1 88 ? 16.222 6.633 -10.999 1.00 59.22 88 ALA A N 1
ATOM 690 C CA . ALA A 1 88 ? 17.197 7.619 -10.535 1.00 59.22 88 ALA A CA 1
ATOM 691 C C . ALA A 1 88 ? 17.562 7.433 -9.050 1.00 59.22 88 ALA A C 1
ATOM 693 O O . ALA A 1 88 ? 18.705 7.682 -8.675 1.00 59.22 88 ALA A O 1
ATOM 694 N N . ASP A 1 89 ? 16.637 6.907 -8.239 1.00 59.88 89 ASP A N 1
ATOM 695 C CA . ASP A 1 89 ? 16.839 6.625 -6.807 1.00 59.88 89 ASP A CA 1
ATOM 696 C C . ASP A 1 89 ? 17.687 5.354 -6.534 1.00 59.88 89 ASP A C 1
ATOM 698 O O . ASP A 1 89 ? 17.895 4.967 -5.384 1.00 59.88 89 ASP A O 1
ATOM 702 N N . GLY A 1 90 ? 18.228 4.698 -7.572 1.00 55.53 90 GLY A N 1
ATOM 703 C CA . GLY A 1 90 ? 19.252 3.654 -7.416 1.00 55.53 90 GLY A CA 1
ATOM 704 C C . GLY A 1 90 ? 18.751 2.314 -6.864 1.00 55.53 90 GLY A C 1
ATOM 705 O O . GLY A 1 90 ? 19.526 1.555 -6.278 1.00 55.53 90 GLY A O 1
ATOM 706 N N . PHE A 1 91 ? 17.471 1.990 -7.045 1.00 56.62 91 PHE A N 1
ATOM 707 C CA . PHE A 1 91 ? 16.894 0.740 -6.551 1.00 56.62 91 PHE A CA 1
ATOM 708 C C . PHE A 1 91 ? 17.486 -0.505 -7.201 1.00 56.62 91 PHE A C 1
ATOM 710 O O . PHE A 1 91 ? 17.290 -0.771 -8.388 1.00 56.62 91 PHE A O 1
ATOM 717 N N . ALA A 1 92 ? 18.115 -1.341 -6.380 1.00 56.97 92 ALA A N 1
ATOM 718 C CA . ALA A 1 92 ? 18.374 -2.730 -6.715 1.00 56.97 92 ALA A CA 1
ATOM 719 C C . ALA A 1 92 ? 17.285 -3.595 -6.054 1.00 56.97 92 ALA A C 1
ATOM 721 O O . ALA A 1 92 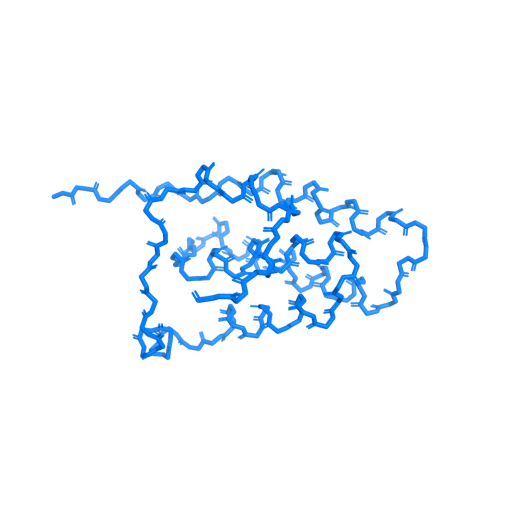? 17.297 -3.726 -4.827 1.00 56.97 92 ALA A O 1
ATOM 722 N N . PRO A 1 93 ? 16.343 -4.194 -6.811 1.00 50.31 93 PRO A N 1
ATOM 723 C CA . PRO A 1 93 ? 15.313 -5.032 -6.212 1.00 50.31 93 PRO A CA 1
ATOM 724 C C . PRO A 1 93 ? 15.946 -6.191 -5.424 1.00 50.31 93 PRO A C 1
ATOM 726 O O . PRO A 1 93 ? 16.893 -6.824 -5.912 1.00 50.31 93 PRO A O 1
ATOM 729 N N . PRO A 1 94 ? 15.450 -6.507 -4.212 1.00 46.22 94 PRO A N 1
ATOM 730 C CA . PRO A 1 94 ? 15.956 -7.634 -3.443 1.00 46.22 94 PRO A CA 1
ATOM 731 C C . PRO A 1 94 ? 15.745 -8.937 -4.224 1.00 46.22 94 PRO A C 1
ATOM 733 O O . PRO A 1 94 ? 14.642 -9.245 -4.669 1.00 46.22 94 PRO A O 1
ATOM 736 N N . ARG A 1 95 ? 16.818 -9.727 -4.377 1.00 45.06 95 ARG A N 1
ATOM 737 C CA . ARG A 1 95 ? 16.873 -10.903 -5.271 1.00 45.06 95 ARG A CA 1
ATOM 738 C C . ARG A 1 95 ? 15.898 -12.039 -4.934 1.00 45.06 95 ARG A C 1
ATOM 740 O O . ARG A 1 95 ? 15.771 -12.957 -5.734 1.00 45.06 95 ARG A O 1
ATOM 747 N N . THR A 1 96 ? 15.207 -12.012 -3.797 1.00 38.94 96 THR A N 1
ATOM 748 C CA . THR A 1 96 ? 14.258 -13.065 -3.407 1.00 38.94 96 THR A CA 1
ATOM 749 C C . THR A 1 96 ? 13.216 -12.535 -2.422 1.00 38.94 96 THR A C 1
ATOM 751 O O . THR A 1 96 ? 13.551 -12.168 -1.295 1.00 38.94 96 THR A O 1
ATOM 754 N N . PHE A 1 97 ? 11.941 -12.597 -2.808 1.00 44.72 97 PHE A N 1
ATOM 755 C CA . PHE A 1 97 ? 10.769 -12.209 -2.007 1.00 44.72 97 PHE A CA 1
ATOM 756 C C . PHE A 1 97 ? 10.499 -13.101 -0.771 1.00 44.72 97 PHE A C 1
ATOM 758 O O . PHE A 1 97 ? 9.548 -12.868 -0.032 1.00 44.72 97 PHE A O 1
ATOM 765 N N . ALA A 1 98 ? 11.346 -14.093 -0.482 1.00 37.78 98 ALA A N 1
ATOM 766 C CA . ALA A 1 98 ? 11.192 -14.992 0.668 1.00 37.78 98 ALA A CA 1
ATOM 767 C C . ALA A 1 98 ? 11.833 -14.477 1.980 1.00 37.78 98 ALA A C 1
ATOM 769 O O . ALA A 1 98 ? 11.689 -15.113 3.024 1.00 37.78 98 ALA A O 1
ATOM 770 N N . ALA 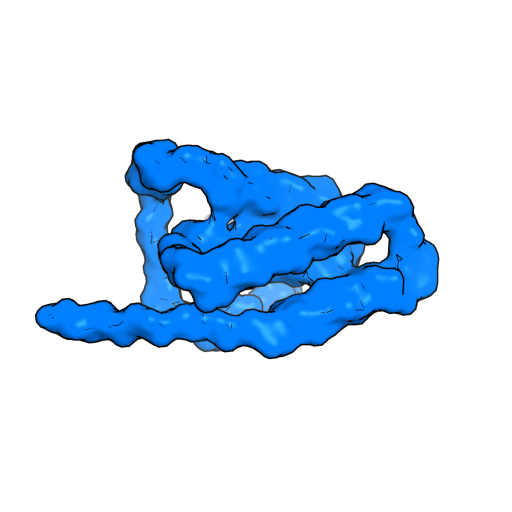A 1 99 ? 12.550 -13.346 1.962 1.00 38.62 99 ALA A N 1
ATOM 771 C CA . ALA A 1 99 ? 13.317 -12.866 3.121 1.00 38.62 99 ALA A CA 1
ATOM 772 C C . ALA A 1 99 ? 12.620 -11.781 3.971 1.00 38.62 99 ALA A C 1
ATOM 774 O O . ALA A 1 99 ? 13.071 -11.507 5.082 1.00 38.62 99 ALA A O 1
ATOM 775 N N . ALA A 1 100 ? 11.509 -11.196 3.508 1.00 41.47 100 ALA A N 1
ATOM 776 C CA . ALA A 1 100 ? 10.834 -10.090 4.205 1.00 41.47 100 ALA A CA 1
ATOM 777 C C . ALA A 1 100 ? 10.010 -10.523 5.440 1.00 41.47 100 ALA A C 1
ATOM 779 O O . ALA A 1 100 ? 9.552 -9.684 6.204 1.00 41.47 100 ALA A O 1
ATOM 780 N N . GLY A 1 101 ? 9.848 -11.831 5.678 1.00 39.31 101 GLY A N 1
ATOM 781 C CA . GLY A 1 101 ? 9.107 -12.371 6.826 1.00 39.31 101 GLY A CA 1
ATOM 782 C C . GLY A 1 101 ? 9.939 -12.664 8.083 1.00 39.31 101 GLY A C 1
ATOM 783 O O . GLY A 1 101 ? 9.421 -13.295 8.998 1.00 39.31 101 GLY A O 1
ATOM 784 N N . ARG A 1 102 ? 11.228 -12.290 8.139 1.00 43.09 102 ARG A N 1
ATOM 785 C CA . ARG A 1 102 ? 12.127 -12.646 9.263 1.00 43.09 102 ARG A CA 1
ATOM 786 C C . ARG A 1 102 ? 12.997 -11.506 9.804 1.00 43.09 102 ARG A C 1
ATOM 788 O O . ARG A 1 102 ? 14.130 -11.752 10.201 1.00 43.09 102 ARG A O 1
ATOM 795 N N . ARG A 1 103 ? 12.502 -10.266 9.855 1.00 40.12 103 ARG A N 1
ATOM 796 C CA . ARG A 1 103 ? 13.171 -9.191 10.619 1.00 40.12 103 ARG A CA 1
ATOM 797 C C . ARG A 1 103 ? 12.177 -8.243 11.282 1.00 40.12 103 ARG A C 1
ATOM 799 O O . ARG A 1 103 ? 12.077 -7.078 10.927 1.00 40.12 103 ARG A O 1
ATOM 806 N N . SER A 1 104 ? 11.491 -8.738 12.298 1.00 45.62 104 SER A N 1
ATOM 807 C CA . SER A 1 104 ? 11.096 -7.896 13.424 1.00 45.62 104 SER A CA 1
ATOM 808 C C . SER A 1 104 ? 11.887 -8.373 14.638 1.00 45.62 104 SER A C 1
ATOM 810 O O . SER A 1 104 ? 11.837 -9.561 14.948 1.00 45.62 104 SER A O 1
ATOM 812 N N . GLN A 1 105 ? 12.545 -7.428 15.315 1.00 35.88 105 GLN A N 1
ATOM 813 C CA . GLN A 1 105 ? 13.250 -7.537 16.604 1.00 35.88 105 GLN A CA 1
ATOM 814 C C . GLN A 1 105 ? 14.740 -7.918 16.546 1.00 35.88 105 GLN A C 1
ATOM 816 O O . GLN A 1 105 ? 15.102 -9.080 16.400 1.00 35.88 105 GLN A O 1
ATOM 821 N N . GLY A 1 106 ? 15.610 -6.921 16.757 1.00 32.97 106 GLY A N 1
ATOM 822 C CA . GLY A 1 106 ? 16.981 -7.148 17.220 1.00 32.97 106 GLY A CA 1
ATOM 823 C C . GLY A 1 106 ? 18.041 -6.234 16.606 1.00 32.97 106 GLY A C 1
ATOM 824 O O . GLY A 1 106 ? 18.434 -6.433 15.465 1.00 32.97 106 GLY A O 1
ATOM 825 N N . ALA A 1 107 ? 18.556 -5.323 17.435 1.00 31.19 107 ALA A N 1
ATOM 826 C CA . ALA A 1 107 ? 19.868 -4.679 17.337 1.00 31.19 107 ALA A CA 1
ATOM 827 C C . ALA A 1 107 ? 20.063 -3.554 16.299 1.00 31.19 107 ALA A C 1
ATOM 829 O O . ALA A 1 107 ? 20.736 -3.705 15.284 1.00 31.19 107 ALA A O 1
ATOM 830 N N . TRP A 1 108 ? 19.646 -2.348 16.695 1.00 34.62 108 TRP A N 1
ATOM 831 C CA . TRP A 1 108 ? 20.614 -1.250 16.718 1.00 34.62 108 TRP A CA 1
ATOM 832 C C . TRP A 1 108 ? 21.737 -1.639 17.688 1.00 34.62 108 TRP A C 1
ATOM 834 O O . TRP A 1 108 ? 21.518 -1.648 18.897 1.00 34.62 108 TRP A O 1
ATOM 844 N N . VAL A 1 109 ? 22.915 -1.988 17.178 1.00 32.09 109 VAL A N 1
ATOM 845 C CA . VAL A 1 109 ? 24.164 -1.911 17.945 1.00 32.09 109 VAL A CA 1
ATOM 846 C C . VAL A 1 109 ? 25.199 -1.266 17.038 1.00 32.09 109 VAL A C 1
ATOM 848 O O . VAL A 1 109 ? 25.585 -1.825 16.015 1.00 32.09 109 VAL A O 1
ATOM 851 N N . ALA A 1 110 ? 25.587 -0.057 17.425 1.00 31.62 110 ALA A N 1
ATOM 852 C CA . ALA A 1 110 ? 26.777 0.615 16.946 1.00 31.62 110 ALA A CA 1
ATOM 853 C C . ALA A 1 110 ? 28.025 -0.102 17.484 1.00 31.62 110 ALA A C 1
ATOM 855 O O . ALA A 1 110 ? 28.096 -0.359 18.687 1.00 31.62 110 ALA A O 1
ATOM 856 N N . ALA A 1 111 ? 28.982 -0.384 16.599 1.00 30.56 111 ALA A N 1
ATOM 857 C CA . ALA A 1 111 ? 30.424 -0.426 16.851 1.00 30.56 111 ALA A CA 1
ATOM 858 C C . ALA A 1 111 ? 31.154 -0.449 15.502 1.00 30.56 111 ALA A C 1
ATOM 860 O O . ALA A 1 111 ? 30.834 -1.343 14.686 1.00 30.56 111 ALA A O 1
#

pLDDT: mean 73.62, std 20.7, range [28.84, 94.38]